Protein AF-A0A968MTJ9-F1 (afdb_monomer_lite)

Radius of gyration: 24.0 Å; chains: 1; bounding box: 32×51×86 Å

pLDDT: mean 79.84, std 20.2, range [39.25, 97.75]

Sequence (1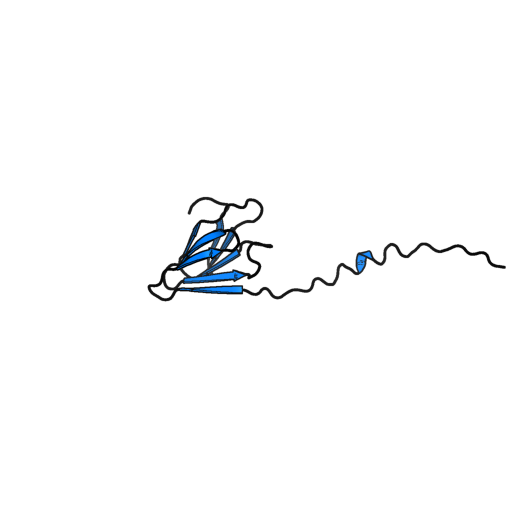05 aa):
MQPQQYSFWTWFAGYKYIDIYQKEVPVTYTELKTLDGQKKEITLPDGTNIWLNSGTTLKYANTFGQQNREVFLIGEAYFNVTRDTTKTFIVRTDNITIKSFGYKL

Foldseek 3Di:
DDDDDDDPDPDPPVVVVVPPDPDPDDFDKDKDFAAAVDWDWDADPLRKIKIAGHGKMKMDTPCAPVQAQEIEIDHDMAIQDDADQVHWHWYDYPVDIDTDNHDHD

Secondary structure (DSSP, 8-state):
----------SSSGGGSSTT----PPPPEEEEEPPTT--EEEE-TTS-EEEE-TT-EEEEETTTTTS-EEEEEES-EEEEPPP-SSS-EEEE-SS-EEEESS---

Structure (mmCIF, N/CA/C/O backbone):
data_AF-A0A968MTJ9-F1
#
_entry.id   AF-A0A968MTJ9-F1
#
loop_
_atom_site.group_PDB
_atom_site.id
_atom_site.type_symbol
_atom_site.label_atom_id
_atom_site.label_alt_id
_atom_site.label_comp_id
_atom_site.label_asym_id
_atom_site.label_entity_id
_atom_site.label_seq_id
_atom_site.pdbx_PDB_ins_code
_atom_site.Cartn_x
_atom_site.Cartn_y
_atom_site.Cartn_z
_atom_site.occupancy
_atom_site.B_iso_or_equiv
_atom_site.auth_seq_id
_atom_site.auth_comp_id
_atom_site.auth_asym_id
_atom_site.auth_atom_id
_atom_site.pdbx_PDB_model_num
ATOM 1 N N . MET A 1 1 ? 13.068 -37.332 -67.797 1.00 39.47 1 MET A N 1
ATOM 2 C CA . MET A 1 1 ? 14.178 -36.395 -67.525 1.00 39.47 1 MET A CA 1
ATOM 3 C C . MET A 1 1 ? 13.685 -35.384 -66.503 1.00 39.47 1 MET A C 1
ATOM 5 O O . MET A 1 1 ? 12.695 -34.725 -66.783 1.00 39.47 1 MET A O 1
ATOM 9 N N . GLN A 1 2 ? 14.293 -35.318 -65.316 1.00 45.84 2 GLN A N 1
ATOM 10 C CA . GLN A 1 2 ? 14.201 -34.120 -64.467 1.00 45.84 2 GLN A CA 1
ATOM 11 C C . GLN A 1 2 ? 15.254 -33.104 -64.953 1.00 45.84 2 GLN A C 1
ATOM 13 O O . GLN A 1 2 ? 16.241 -33.519 -65.566 1.00 45.84 2 GLN A O 1
ATOM 18 N N . PRO A 1 3 ? 15.069 -31.805 -64.670 1.00 46.94 3 PRO A N 1
ATOM 19 C CA . PRO A 1 3 ? 15.765 -31.290 -63.496 1.00 46.94 3 PRO A CA 1
ATOM 20 C C . PRO A 1 3 ? 14.882 -30.465 -62.550 1.00 46.94 3 PRO A C 1
ATOM 22 O O . PRO A 1 3 ? 13.822 -29.952 -62.894 1.00 46.94 3 PRO A O 1
ATOM 25 N N . GLN A 1 4 ? 15.378 -30.406 -61.319 1.00 54.34 4 GLN A N 1
ATOM 26 C CA . GLN A 1 4 ? 14.837 -29.789 -60.115 1.00 54.34 4 GLN A CA 1
ATOM 27 C C . GLN A 1 4 ? 14.663 -28.268 -60.243 1.00 54.34 4 GLN A C 1
ATOM 29 O O . GLN A 1 4 ? 15.547 -27.598 -60.774 1.00 54.34 4 GLN A O 1
ATOM 34 N N . GLN A 1 5 ? 13.605 -27.721 -59.635 1.00 43.72 5 GLN A N 1
ATOM 35 C CA . GLN A 1 5 ? 13.573 -26.349 -59.113 1.00 43.72 5 GLN A CA 1
ATOM 36 C C . GLN A 1 5 ? 12.755 -26.346 -57.806 1.00 43.72 5 GLN A C 1
ATOM 38 O O . GLN A 1 5 ? 11.608 -26.787 -57.774 1.00 43.72 5 GLN A O 1
ATOM 43 N N . TYR A 1 6 ? 13.382 -25.904 -56.717 1.00 55.88 6 TYR A N 1
ATOM 44 C CA . TYR A 1 6 ? 12.805 -25.788 -55.377 1.00 55.88 6 TYR A CA 1
ATOM 45 C C . TYR A 1 6 ? 11.640 -24.778 -55.350 1.00 55.88 6 TYR A C 1
ATOM 47 O O . TYR A 1 6 ? 11.750 -23.695 -55.919 1.00 55.88 6 TYR A O 1
ATOM 55 N N . SER A 1 7 ? 10.540 -25.102 -54.655 1.00 47.34 7 SER A N 1
ATOM 56 C CA . SER A 1 7 ? 9.395 -24.194 -54.467 1.00 47.34 7 SER A CA 1
ATOM 57 C C . SER A 1 7 ? 9.473 -23.463 -53.123 1.00 47.34 7 SER A C 1
ATOM 59 O O . SER A 1 7 ? 9.345 -24.065 -52.058 1.00 47.34 7 SER A O 1
ATOM 61 N N . PHE A 1 8 ? 9.633 -22.144 -53.194 1.00 45.09 8 PHE A N 1
ATOM 62 C CA . PHE A 1 8 ? 9.636 -21.185 -52.091 1.00 45.09 8 PHE A CA 1
ATOM 63 C C . PHE A 1 8 ? 8.203 -20.817 -51.646 1.00 45.09 8 PHE A C 1
ATOM 65 O O . PHE A 1 8 ? 7.689 -19.815 -52.120 1.00 45.09 8 PHE A O 1
ATOM 72 N N . TRP A 1 9 ? 7.555 -21.558 -50.729 1.00 45.00 9 TRP A N 1
ATOM 73 C CA . TRP A 1 9 ? 6.330 -21.084 -50.030 1.00 45.00 9 TRP A CA 1
ATOM 74 C C . TRP A 1 9 ? 6.165 -21.633 -48.594 1.00 45.00 9 TRP A C 1
ATOM 76 O O . TRP A 1 9 ? 5.091 -22.068 -48.192 1.00 45.00 9 TRP A O 1
ATOM 86 N N . THR A 1 10 ? 7.209 -21.554 -47.767 1.00 50.44 10 THR A N 1
ATOM 87 C CA . THR A 1 10 ? 7.102 -21.671 -46.296 1.00 50.44 10 THR A CA 1
ATOM 88 C C . THR A 1 10 ? 7.585 -20.383 -45.622 1.00 50.44 10 THR A C 1
ATOM 90 O O . THR A 1 10 ? 8.586 -20.396 -44.916 1.00 50.44 10 THR A O 1
ATOM 93 N N . TRP A 1 11 ? 6.918 -19.249 -45.877 1.00 48.34 11 TRP A N 1
ATOM 94 C CA . TRP A 1 11 ? 7.270 -17.946 -45.271 1.00 48.34 11 TRP A CA 1
ATOM 95 C C . TRP A 1 11 ? 6.112 -17.179 -44.607 1.00 48.34 11 TRP A C 1
ATOM 97 O O . TRP A 1 11 ? 6.368 -16.190 -43.932 1.00 48.34 11 TRP A O 1
ATOM 107 N N . PHE A 1 12 ? 4.854 -17.638 -44.693 1.00 48.97 12 PHE A N 1
ATOM 108 C CA . PHE A 1 12 ? 3.725 -16.910 -44.075 1.00 48.97 12 PHE A CA 1
ATOM 109 C C . PHE A 1 12 ? 2.827 -17.732 -43.144 1.00 48.97 12 PHE A C 1
ATOM 111 O O . PHE A 1 12 ? 2.019 -17.152 -42.425 1.00 48.97 12 PHE A O 1
ATOM 118 N N . ALA A 1 13 ? 2.983 -19.057 -43.074 1.00 50.44 13 ALA A N 1
ATOM 119 C CA . ALA A 1 13 ? 2.213 -19.853 -42.116 1.00 50.44 13 ALA A CA 1
ATOM 120 C C . ALA A 1 13 ? 2.744 -19.718 -40.676 1.00 50.44 13 ALA A C 1
ATOM 122 O O . ALA A 1 13 ? 1.979 -19.904 -39.744 1.00 50.44 13 ALA A O 1
ATOM 123 N N . GLY A 1 14 ? 4.016 -19.352 -40.468 1.00 47.50 14 GLY A N 1
ATOM 124 C CA . GLY A 1 14 ? 4.634 -19.318 -39.133 1.00 47.50 14 GLY A CA 1
ATOM 125 C C . GLY A 1 14 ? 4.198 -18.154 -38.235 1.00 47.50 14 GLY A C 1
ATOM 126 O O . GLY A 1 14 ? 4.156 -18.311 -37.019 1.00 47.50 14 GLY A O 1
ATOM 127 N N . TYR A 1 15 ? 3.817 -17.009 -38.808 1.00 52.81 15 TYR A N 1
ATOM 128 C CA . TYR A 1 15 ? 3.460 -15.824 -38.016 1.00 52.81 15 TYR A CA 1
ATOM 129 C C . TYR A 1 15 ? 2.072 -15.911 -37.377 1.00 52.81 15 TYR A C 1
ATOM 131 O O . TYR A 1 15 ? 1.809 -15.210 -36.412 1.00 52.81 15 TYR A O 1
ATOM 139 N N . LYS A 1 16 ? 1.190 -16.791 -37.869 1.00 50.03 16 LYS A N 1
ATOM 140 C CA . LYS A 1 16 ? -0.190 -16.899 -37.369 1.00 50.03 16 LYS A CA 1
ATOM 141 C C . LYS A 1 16 ? -0.379 -17.921 -36.239 1.00 50.03 16 LYS A C 1
ATOM 143 O O . LYS A 1 16 ? -1.467 -17.993 -35.680 1.00 50.03 16 LYS A O 1
ATOM 148 N N . TYR A 1 17 ? 0.649 -18.713 -35.911 1.00 53.75 17 TYR A N 1
ATOM 149 C CA . TYR A 1 17 ? 0.573 -19.760 -34.875 1.00 53.75 17 TYR A CA 1
ATOM 150 C C . TYR A 1 17 ? 1.057 -19.309 -33.488 1.00 53.75 17 TYR A C 1
ATOM 152 O O . TYR A 1 17 ? 0.726 -19.958 -32.499 1.00 53.75 17 TYR A O 1
ATOM 160 N N . ILE A 1 18 ? 1.796 -18.200 -33.388 1.00 56.25 18 ILE A N 1
ATOM 161 C CA . ILE A 1 18 ? 2.290 -17.668 -32.103 1.00 56.25 18 ILE A CA 1
ATOM 162 C C . ILE A 1 18 ? 1.287 -16.723 -31.401 1.00 56.25 18 ILE A C 1
ATOM 164 O O . ILE A 1 18 ? 1.390 -16.530 -30.195 1.00 56.25 18 ILE A O 1
ATOM 168 N N . ASP A 1 19 ? 0.265 -16.256 -32.131 1.00 56.75 19 ASP A N 1
ATOM 169 C CA . ASP A 1 19 ? -0.913 -15.472 -31.697 1.00 56.75 19 ASP A CA 1
ATOM 170 C C . ASP A 1 19 ? -1.768 -16.054 -30.549 1.00 56.75 19 ASP A C 1
ATOM 172 O O . ASP A 1 19 ? -2.448 -15.338 -29.818 1.00 56.75 19 ASP A O 1
ATOM 176 N N . ILE A 1 20 ? -1.823 -17.385 -30.437 1.00 60.38 20 ILE A N 1
ATOM 177 C CA . ILE A 1 20 ? -2.987 -18.093 -29.860 1.00 60.38 20 ILE A CA 1
ATOM 178 C C . ILE A 1 20 ? -2.736 -18.801 -28.521 1.00 60.38 20 ILE A C 1
ATOM 180 O O . ILE A 1 20 ? -3.634 -19.462 -28.004 1.00 60.38 20 ILE A O 1
ATOM 184 N N . TYR A 1 21 ? -1.562 -18.635 -27.908 1.00 58.06 21 TYR A N 1
ATOM 185 C CA . TYR A 1 21 ? -1.237 -19.265 -26.618 1.00 58.06 21 TYR A CA 1
ATOM 186 C C . TYR A 1 21 ? -0.825 -18.251 -25.549 1.00 58.06 21 TYR A C 1
ATOM 188 O O . TYR A 1 21 ? 0.229 -18.366 -24.924 1.00 58.06 21 TYR A O 1
ATOM 196 N N . GLN A 1 22 ? -1.680 -17.266 -25.284 1.00 61.00 22 GLN A N 1
ATOM 197 C CA . GLN A 1 22 ? -1.531 -16.418 -24.106 1.00 61.00 22 GLN A CA 1
ATOM 198 C C . GLN A 1 22 ? -2.107 -17.162 -22.893 1.00 61.00 22 GLN A C 1
ATOM 200 O O . GLN A 1 22 ? -3.290 -17.084 -22.582 1.00 61.00 22 GLN A O 1
ATOM 205 N N . LYS A 1 23 ? -1.270 -17.979 -22.245 1.00 64.75 23 LYS A N 1
ATOM 206 C CA . LYS A 1 23 ? -1.630 -18.713 -21.025 1.00 64.75 23 LYS A CA 1
ATOM 207 C C . LYS A 1 23 ? -1.934 -17.706 -19.913 1.00 64.75 23 LYS A C 1
ATOM 209 O O . LYS A 1 23 ? -1.015 -17.056 -19.418 1.00 64.75 23 LYS A O 1
ATOM 214 N N . GLU A 1 24 ? -3.195 -17.585 -19.510 1.00 68.75 24 GLU A N 1
ATOM 215 C CA . GLU A 1 24 ? -3.568 -16.763 -18.357 1.00 68.75 24 GLU A CA 1
ATOM 216 C C . GLU A 1 24 ? -2.987 -17.383 -17.082 1.00 68.75 24 GLU A C 1
ATOM 218 O O . GLU A 1 24 ? -3.447 -18.414 -16.588 1.00 68.75 24 GLU A O 1
ATOM 223 N N . VAL A 1 25 ? -1.903 -16.794 -16.578 1.00 72.69 25 VAL A N 1
ATOM 224 C CA . VAL A 1 25 ? -1.314 -17.199 -15.302 1.00 72.69 25 VAL A CA 1
ATOM 225 C C . VAL A 1 25 ? -2.179 -16.596 -14.194 1.00 72.69 25 VAL A C 1
ATOM 227 O O . VAL A 1 25 ? -2.354 -15.376 -14.178 1.00 72.69 25 VAL A O 1
ATOM 230 N N . PRO A 1 26 ? -2.724 -17.404 -13.267 1.00 82.25 26 PRO A N 1
ATOM 231 C CA . PRO A 1 26 ? -3.554 -16.877 -12.194 1.00 82.25 26 PRO A CA 1
ATOM 232 C C . PRO A 1 26 ? -2.748 -15.890 -11.343 1.00 82.25 26 PRO A C 1
ATOM 234 O O . PRO A 1 26 ? -1.656 -16.207 -10.865 1.00 82.25 26 PRO A O 1
ATOM 237 N N . VAL A 1 27 ? -3.290 -14.687 -11.145 1.00 85.88 27 VAL A N 1
ATOM 238 C CA . VAL A 1 27 ? -2.666 -13.674 -10.289 1.00 85.88 27 VAL A CA 1
ATOM 239 C C . VAL A 1 27 ? -2.814 -14.103 -8.834 1.00 85.88 27 VAL A C 1
ATOM 241 O O . VAL A 1 27 ? -3.916 -14.199 -8.297 1.00 85.88 27 VAL A O 1
ATOM 244 N N . THR A 1 28 ? -1.687 -14.357 -8.180 1.00 94.06 28 THR A N 1
ATOM 245 C CA . THR A 1 28 ? -1.627 -14.602 -6.735 1.00 94.06 28 THR A CA 1
ATOM 246 C C . THR A 1 28 ? -1.441 -13.292 -5.975 1.00 94.06 28 THR A C 1
ATOM 248 O O . THR A 1 28 ? -0.794 -12.374 -6.485 1.00 94.06 28 THR A O 1
ATOM 251 N N . TYR A 1 29 ? -1.951 -13.216 -4.746 1.00 95.31 29 TYR A N 1
ATOM 252 C CA . TYR A 1 29 ? -1.944 -11.996 -3.938 1.00 95.31 29 TYR A CA 1
ATOM 253 C C . TYR A 1 29 ? -1.308 -12.220 -2.568 1.00 95.31 29 TYR A C 1
ATOM 255 O O . TYR A 1 29 ? -1.462 -13.287 -1.977 1.00 95.31 29 TYR A O 1
ATOM 263 N N . THR A 1 30 ? -0.676 -11.170 -2.051 1.00 96.75 30 THR A N 1
ATOM 264 C CA . THR A 1 30 ? -0.302 -11.039 -0.644 1.00 96.75 30 THR A CA 1
ATOM 265 C C . THR A 1 30 ? -1.350 -10.181 0.057 1.00 96.75 30 THR A C 1
ATOM 267 O O . THR A 1 30 ? -1.753 -9.139 -0.464 1.00 96.75 30 THR A O 1
ATOM 270 N N . GLU A 1 31 ? -1.793 -10.616 1.237 1.00 97.38 31 GLU A N 1
ATOM 271 C CA . GLU A 1 31 ? -2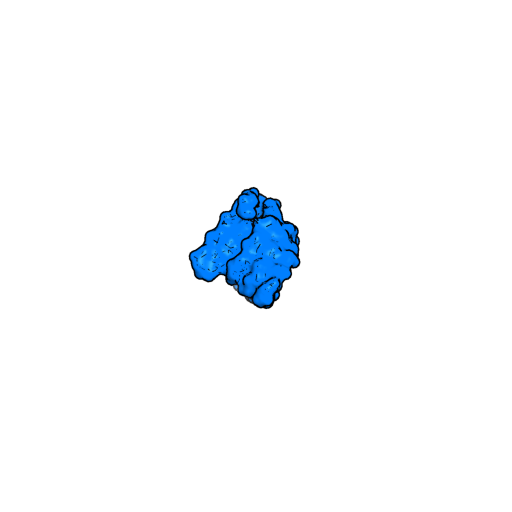.749 -9.901 2.083 1.00 97.38 31 GLU A CA 1
ATOM 272 C C . GLU A 1 31 ? -2.126 -9.636 3.457 1.00 97.38 31 GLU A C 1
ATOM 274 O O . GLU A 1 31 ? -1.525 -10.517 4.071 1.00 97.38 31 GLU A O 1
ATOM 279 N N . LEU A 1 32 ? -2.263 -8.404 3.933 1.00 97.25 32 LEU A N 1
ATOM 280 C CA . LEU A 1 32 ? -1.755 -7.937 5.212 1.00 97.25 32 LEU A CA 1
ATOM 281 C C . LEU A 1 32 ? -2.916 -7.369 6.016 1.00 97.25 32 LEU A C 1
ATOM 283 O O . LEU A 1 32 ? -3.663 -6.535 5.510 1.00 97.25 32 LEU A O 1
ATOM 287 N N . LYS A 1 33 ? -3.040 -7.807 7.269 1.00 96.75 33 LYS A N 1
ATOM 288 C CA . LYS A 1 33 ? -4.090 -7.361 8.188 1.00 96.75 33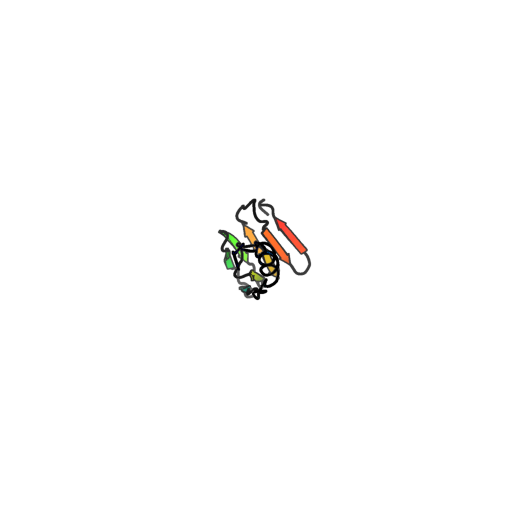 LYS A CA 1
ATOM 289 C C . LYS A 1 33 ? -3.471 -6.832 9.468 1.00 96.75 33 LYS A C 1
ATOM 291 O O . LYS A 1 33 ? -2.537 -7.441 9.994 1.00 96.75 33 LYS A O 1
ATOM 296 N N . THR A 1 34 ? -3.990 -5.715 9.951 1.00 97.19 34 THR A N 1
ATOM 297 C CA . THR A 1 34 ? -3.757 -5.237 11.312 1.00 97.19 34 THR A CA 1
ATOM 298 C C . THR A 1 34 ? -4.948 -5.606 12.185 1.00 97.19 34 THR A C 1
ATOM 300 O O . THR A 1 34 ? -6.098 -5.553 11.750 1.00 97.19 34 THR A O 1
ATOM 303 N N . LEU A 1 35 ? -4.664 -6.013 13.420 1.00 97.31 35 LEU A N 1
ATOM 304 C CA . LEU A 1 35 ? -5.687 -6.213 14.444 1.00 97.31 35 LEU A CA 1
ATOM 305 C C . LEU A 1 35 ? -6.202 -4.866 14.968 1.00 97.31 35 LEU A C 1
ATOM 307 O O . LEU A 1 35 ? -5.611 -3.808 14.723 1.00 97.31 35 LEU A O 1
ATOM 311 N N . ASP A 1 36 ? -7.281 -4.912 15.739 1.00 95.00 36 ASP A N 1
ATOM 312 C CA . ASP A 1 36 ? -7.777 -3.734 16.441 1.00 95.00 36 ASP A CA 1
ATOM 313 C C . ASP A 1 36 ? -6.728 -3.212 17.437 1.00 95.00 36 ASP A C 1
ATOM 315 O O . ASP A 1 36 ? -6.089 -3.971 18.166 1.00 95.00 36 ASP A O 1
ATOM 319 N N . GLY A 1 37 ? -6.500 -1.899 17.422 1.00 94.12 37 GLY A N 1
ATOM 320 C CA . GLY 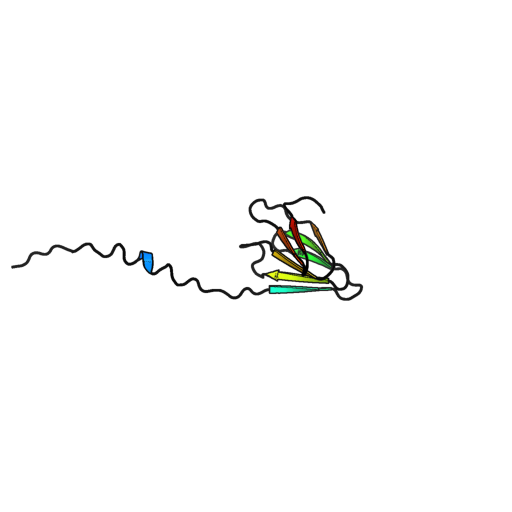A 1 37 ? -5.441 -1.220 18.168 1.00 94.12 37 GLY A CA 1
ATOM 321 C C . GLY A 1 37 ? -4.034 -1.354 17.569 1.00 94.12 37 GLY A C 1
ATOM 322 O O . GLY A 1 37 ? -3.113 -0.695 18.052 1.00 94.12 37 GLY A O 1
ATOM 323 N N . GLN A 1 38 ? -3.837 -2.156 16.516 1.00 96.50 38 GLN A N 1
ATOM 324 C CA . GLN A 1 38 ? -2.523 -2.367 15.908 1.00 96.50 38 GLN A CA 1
ATOM 325 C C . GLN A 1 38 ? -2.263 -1.394 14.756 1.00 96.50 38 GLN A C 1
ATOM 327 O O . GLN A 1 38 ? -3.068 -1.262 13.842 1.00 96.50 38 GLN A O 1
ATOM 332 N N . LYS A 1 39 ? -1.071 -0.792 14.736 1.00 94.75 39 LYS A N 1
ATOM 333 C CA . LYS A 1 39 ? -0.535 -0.100 13.556 1.00 94.75 39 LYS A CA 1
ATOM 334 C C . LYS A 1 39 ? 0.654 -0.866 12.998 1.00 94.75 39 LYS A C 1
ATOM 336 O O . LYS A 1 39 ? 1.374 -1.522 13.754 1.00 94.75 39 LYS A O 1
ATOM 341 N N . LYS A 1 40 ? 0.869 -0.788 11.687 1.00 97.19 40 LYS A N 1
ATOM 342 C CA . LYS A 1 40 ? 1.988 -1.473 11.028 1.00 97.19 40 LYS A CA 1
ATOM 343 C C . LYS A 1 40 ? 2.575 -0.627 9.911 1.00 97.19 40 LYS A C 1
ATOM 345 O O . LYS A 1 40 ? 1.833 -0.107 9.088 1.00 97.19 40 LYS A O 1
ATOM 350 N N . GLU A 1 41 ? 3.896 -0.545 9.864 1.00 97.62 41 GLU A N 1
ATOM 351 C CA . GLU A 1 41 ? 4.635 0.019 8.735 1.00 97.62 41 GLU A CA 1
ATOM 352 C C . GLU A 1 41 ? 5.125 -1.109 7.825 1.00 97.62 41 GLU A C 1
ATOM 354 O O . GLU A 1 41 ? 5.582 -2.151 8.306 1.00 97.62 41 GLU A O 1
ATOM 359 N N . ILE A 1 42 ? 4.991 -0.920 6.515 1.00 97.06 42 ILE A N 1
ATOM 360 C CA . ILE A 1 42 ? 5.473 -1.851 5.497 1.00 97.06 42 ILE A CA 1
ATOM 361 C C . ILE A 1 42 ? 6.107 -1.094 4.334 1.00 97.06 42 ILE A C 1
ATOM 363 O O . ILE A 1 42 ? 5.715 0.029 4.018 1.00 97.06 42 ILE A O 1
ATOM 367 N N . THR A 1 43 ? 7.012 -1.771 3.639 1.00 97.38 43 THR A N 1
ATOM 368 C CA . THR A 1 43 ? 7.596 -1.300 2.385 1.00 97.38 43 THR A CA 1
ATOM 369 C C . THR A 1 43 ? 7.199 -2.260 1.272 1.00 97.38 43 THR A C 1
ATOM 371 O O . THR A 1 43 ? 7.395 -3.471 1.392 1.00 97.38 43 THR A O 1
ATOM 374 N N . LEU A 1 44 ? 6.607 -1.736 0.200 1.00 96.69 44 LEU A N 1
ATOM 375 C CA . LEU A 1 44 ? 6.279 -2.514 -0.992 1.00 96.69 44 LEU A CA 1
ATOM 376 C C . LEU A 1 44 ? 7.524 -2.760 -1.862 1.00 96.69 44 LEU A C 1
ATOM 378 O O . LEU A 1 44 ? 8.518 -2.044 -1.729 1.00 96.69 44 LEU A O 1
ATOM 382 N N . PRO A 1 45 ? 7.476 -3.722 -2.805 1.00 95.56 45 PRO A N 1
ATOM 383 C CA . PRO A 1 45 ? 8.606 -4.012 -3.692 1.00 95.56 45 PRO A CA 1
ATOM 384 C C . PRO A 1 45 ? 9.114 -2.828 -4.533 1.00 95.56 45 PRO A C 1
ATOM 386 O O . PRO A 1 45 ? 10.271 -2.832 -4.938 1.00 95.56 45 PRO A O 1
ATOM 389 N N . ASP A 1 46 ? 8.281 -1.814 -4.796 1.00 94.38 46 ASP A N 1
ATOM 390 C CA . ASP A 1 46 ? 8.678 -0.587 -5.509 1.00 94.38 46 ASP A CA 1
ATOM 391 C C . ASP A 1 46 ? 9.299 0.485 -4.585 1.00 94.38 46 ASP A C 1
ATOM 393 O O . ASP A 1 46 ? 9.563 1.607 -5.016 1.00 94.38 46 ASP A O 1
ATOM 397 N N . GLY A 1 47 ? 9.499 0.169 -3.302 1.00 95.38 47 GLY A N 1
ATOM 398 C CA . GLY A 1 47 ? 10.003 1.083 -2.276 1.00 95.38 47 GLY A CA 1
ATOM 399 C C . GLY A 1 47 ? 8.937 1.970 -1.624 1.00 95.38 47 GLY A C 1
ATOM 400 O O . GLY A 1 47 ? 9.280 2.747 -0.735 1.00 95.38 47 GLY A O 1
ATOM 401 N N . THR A 1 48 ? 7.664 1.876 -2.034 1.00 96.25 48 THR A N 1
ATOM 402 C CA . THR A 1 48 ? 6.579 2.656 -1.422 1.00 96.25 48 THR A CA 1
ATOM 403 C C . THR A 1 48 ? 6.418 2.258 0.043 1.00 96.25 48 THR A C 1
ATOM 405 O O . THR A 1 48 ? 6.207 1.082 0.344 1.00 96.25 48 THR A O 1
ATOM 408 N N . ASN A 1 49 ? 6.470 3.237 0.948 1.00 97.75 49 ASN A N 1
ATOM 409 C CA . ASN A 1 49 ? 6.248 3.020 2.379 1.00 97.75 49 ASN A CA 1
ATOM 410 C C . ASN A 1 49 ? 4.788 3.279 2.744 1.00 97.75 49 ASN A C 1
ATOM 412 O O . ASN A 1 49 ? 4.191 4.265 2.303 1.00 97.75 49 ASN A O 1
ATOM 416 N N . ILE A 1 50 ? 4.213 2.389 3.549 1.00 96.94 50 ILE A N 1
ATOM 417 C CA . ILE A 1 50 ? 2.801 2.419 3.927 1.00 96.94 50 ILE A CA 1
ATOM 418 C C . ILE A 1 50 ? 2.672 2.217 5.430 1.00 96.94 50 ILE A C 1
ATOM 420 O O . ILE A 1 50 ? 3.211 1.257 5.979 1.00 96.94 50 ILE A O 1
ATOM 424 N N . TRP A 1 51 ? 1.884 3.073 6.074 1.00 97.62 51 TRP A N 1
ATOM 425 C CA . TRP A 1 51 ? 1.473 2.911 7.464 1.00 97.62 51 TRP A CA 1
ATOM 426 C C . TRP A 1 51 ? 0.001 2.523 7.497 1.00 97.62 51 TRP A C 1
ATOM 428 O O . TRP A 1 51 ? -0.858 3.307 7.104 1.00 97.62 51 TRP A O 1
ATOM 438 N N . LEU A 1 52 ? -0.279 1.311 7.961 1.00 96.50 52 LEU A N 1
ATOM 439 C CA . LEU A 1 52 ? -1.620 0.771 8.157 1.00 96.50 52 LEU A CA 1
ATOM 440 C C . LEU A 1 52 ? -2.110 1.128 9.563 1.00 96.50 52 LEU A C 1
ATOM 442 O O . LEU A 1 52 ? -1.380 0.916 10.541 1.00 96.50 52 LEU A O 1
ATOM 446 N N . ASN A 1 53 ? -3.332 1.652 9.670 1.00 96.56 53 ASN A N 1
ATOM 447 C CA . ASN A 1 53 ? -3.976 1.912 10.955 1.00 96.56 53 ASN A CA 1
ATOM 448 C C . ASN A 1 53 ? -4.607 0.628 11.536 1.00 96.56 53 ASN A C 1
ATOM 450 O O . ASN A 1 53 ? -4.486 -0.452 10.959 1.00 96.56 53 ASN A O 1
ATOM 454 N N . SER A 1 54 ? -5.276 0.745 12.683 1.00 96.25 54 SER A N 1
ATOM 455 C CA . SER A 1 54 ? -6.074 -0.316 13.318 1.00 96.25 54 SER A CA 1
ATOM 456 C C . SER A 1 54 ? -7.095 -0.940 12.362 1.00 96.25 54 SER A C 1
ATOM 458 O O . SER A 1 54 ? -7.712 -0.221 11.578 1.00 96.25 54 SER A O 1
ATOM 460 N N . GLY A 1 55 ? -7.299 -2.260 12.446 1.00 94.19 55 GLY A N 1
ATOM 461 C CA . GLY A 1 55 ? -8.375 -2.965 11.728 1.00 94.19 55 GLY A CA 1
ATOM 462 C C . GLY A 1 55 ? -8.322 -2.836 10.198 1.00 94.19 55 GLY A C 1
ATOM 463 O O . GLY A 1 55 ? -9.350 -2.865 9.527 1.00 94.19 55 GLY A O 1
ATOM 464 N N . THR A 1 56 ? -7.131 -2.638 9.635 1.00 95.88 56 THR A N 1
ATOM 465 C CA . THR A 1 56 ? -6.919 -2.340 8.216 1.00 95.88 56 THR A CA 1
ATOM 466 C C . THR A 1 56 ? -6.449 -3.583 7.470 1.00 95.88 56 THR A C 1
ATOM 468 O O . THR A 1 56 ? -5.609 -4.345 7.950 1.00 95.88 56 THR A O 1
ATOM 471 N N . THR A 1 57 ? -6.968 -3.776 6.259 1.00 96.81 57 THR A N 1
ATOM 472 C CA . THR A 1 57 ? -6.528 -4.818 5.329 1.00 96.81 57 THR A CA 1
ATOM 473 C C . THR A 1 57 ? -5.941 -4.182 4.077 1.00 96.81 57 THR A C 1
ATOM 475 O O . THR A 1 57 ? -6.595 -3.377 3.417 1.00 96.81 57 THR A O 1
ATOM 478 N N . LEU A 1 58 ? -4.719 -4.581 3.725 1.00 97.19 58 LEU A N 1
ATOM 479 C CA . LEU A 1 58 ? -4.064 -4.228 2.470 1.00 97.19 58 LEU A CA 1
ATOM 480 C C . LEU A 1 58 ? -3.783 -5.498 1.664 1.00 97.19 58 LEU A C 1
ATOM 482 O O . LEU A 1 58 ? -3.203 -6.451 2.181 1.00 97.19 58 LEU A O 1
ATOM 486 N N . LYS A 1 59 ? -4.128 -5.494 0.379 1.00 97.25 59 LYS A N 1
ATOM 487 C CA . LYS A 1 59 ? -3.870 -6.600 -0.545 1.00 97.25 59 LYS A CA 1
ATOM 488 C C . LYS A 1 59 ? -3.193 -6.096 -1.816 1.00 97.25 59 LYS A C 1
ATOM 490 O O . LYS A 1 59 ? -3.580 -5.067 -2.358 1.00 97.25 59 LYS A O 1
ATOM 495 N N . TYR A 1 60 ? -2.205 -6.828 -2.318 1.00 96.69 60 TYR A N 1
ATOM 496 C CA . TYR A 1 60 ? -1.508 -6.501 -3.567 1.00 96.69 60 TYR A CA 1
ATOM 497 C C . TYR A 1 60 ? -1.059 -7.770 -4.296 1.00 96.69 60 TYR A C 1
ATOM 499 O O . TYR A 1 60 ? -0.915 -8.831 -3.688 1.00 96.69 60 TYR A O 1
ATOM 507 N N . ALA A 1 61 ? -0.900 -7.691 -5.619 1.00 95.50 61 ALA A N 1
ATOM 508 C CA . ALA A 1 61 ? -0.468 -8.836 -6.419 1.00 95.50 61 ALA A CA 1
ATOM 509 C C . ALA A 1 61 ? 0.981 -9.220 -6.083 1.00 95.50 61 ALA A C 1
ATOM 511 O O . ALA A 1 61 ? 1.823 -8.354 -5.882 1.00 95.50 61 ALA A O 1
ATOM 512 N N . ASN A 1 62 ? 1.326 -10.506 -6.106 1.00 93.81 62 ASN A N 1
ATOM 513 C CA . ASN A 1 62 ? 2.718 -10.938 -5.897 1.00 93.81 62 ASN A CA 1
ATOM 514 C C . ASN A 1 62 ? 3.663 -10.451 -7.014 1.00 93.81 62 ASN A C 1
ATOM 516 O O . ASN A 1 62 ? 4.877 -10.423 -6.840 1.00 93.81 62 ASN A O 1
ATOM 520 N N . THR A 1 63 ? 3.103 -10.031 -8.149 1.00 92.88 63 THR A N 1
ATOM 521 C CA . THR A 1 63 ? 3.793 -9.380 -9.273 1.00 92.88 63 THR A CA 1
ATOM 522 C C . THR A 1 63 ? 3.768 -7.847 -9.190 1.00 92.88 63 THR A C 1
ATOM 524 O O . THR A 1 63 ? 4.049 -7.174 -10.186 1.00 92.88 63 THR A O 1
ATOM 527 N N . PHE A 1 64 ? 3.416 -7.276 -8.033 1.00 94.19 64 PHE A N 1
ATOM 528 C CA . PHE A 1 64 ? 3.332 -5.831 -7.824 1.00 94.19 64 PHE A CA 1
ATOM 529 C C . PHE A 1 64 ? 4.599 -5.114 -8.312 1.00 94.19 64 PHE A C 1
ATOM 531 O O . PHE A 1 64 ? 5.720 -5.531 -8.030 1.00 94.19 64 PHE A O 1
ATOM 538 N N . GLY A 1 65 ? 4.416 -4.034 -9.074 1.00 88.62 65 GLY A N 1
ATOM 539 C CA . GLY A 1 65 ? 5.506 -3.258 -9.665 1.00 88.62 65 GLY A CA 1
ATOM 540 C C . GLY A 1 65 ? 5.995 -3.767 -11.023 1.00 88.62 65 GLY A C 1
ATOM 541 O O . GLY A 1 65 ? 6.583 -2.986 -11.772 1.00 88.62 65 GLY A O 1
ATOM 542 N N . GLN A 1 66 ? 5.713 -5.017 -11.413 1.00 87.94 66 GLN A N 1
ATOM 543 C CA . GLN A 1 66 ? 6.140 -5.545 -12.717 1.00 87.94 66 GLN A CA 1
ATOM 544 C C . GLN A 1 66 ? 5.308 -4.963 -13.863 1.00 87.94 66 GLN A C 1
ATOM 546 O O . GLN A 1 66 ? 5.863 -4.341 -14.769 1.00 87.94 66 GLN A O 1
ATOM 551 N N . GLN A 1 67 ? 3.983 -5.111 -13.792 1.00 82.81 67 GLN A N 1
ATOM 552 C CA . GLN A 1 67 ? 3.048 -4.601 -14.803 1.00 82.81 67 GLN A CA 1
ATOM 553 C C . GLN A 1 67 ? 2.270 -3.382 -14.299 1.00 82.81 67 GLN A C 1
ATOM 555 O O . GLN A 1 67 ? 2.179 -2.376 -14.996 1.00 82.81 67 GLN A O 1
ATOM 560 N N . ASN A 1 68 ? 1.758 -3.441 -13.070 1.00 85.75 68 ASN A N 1
ATOM 561 C CA . ASN A 1 68 ? 1.001 -2.370 -12.432 1.00 85.75 68 ASN A CA 1
ATOM 562 C C . ASN A 1 68 ? 1.437 -2.175 -10.970 1.00 85.75 68 ASN A C 1
ATOM 564 O O . ASN A 1 68 ? 2.038 -3.056 -10.351 1.00 85.75 68 ASN A O 1
ATOM 568 N N . ARG A 1 69 ? 1.145 -0.993 -10.421 1.00 95.06 69 ARG A N 1
ATOM 569 C CA . ARG A 1 69 ? 1.336 -0.667 -9.003 1.00 95.06 69 ARG A CA 1
ATOM 570 C C . ARG A 1 69 ? -0.038 -0.468 -8.382 1.00 95.06 69 ARG A C 1
ATOM 572 O O . ARG A 1 69 ? -0.497 0.656 -8.225 1.00 95.06 69 ARG A O 1
ATOM 579 N N . GLU A 1 70 ? -0.739 -1.571 -8.144 1.00 95.25 70 GLU A N 1
ATOM 580 C CA . GLU A 1 70 ? -2.113 -1.567 -7.642 1.00 95.25 70 GLU A CA 1
ATOM 581 C C . GLU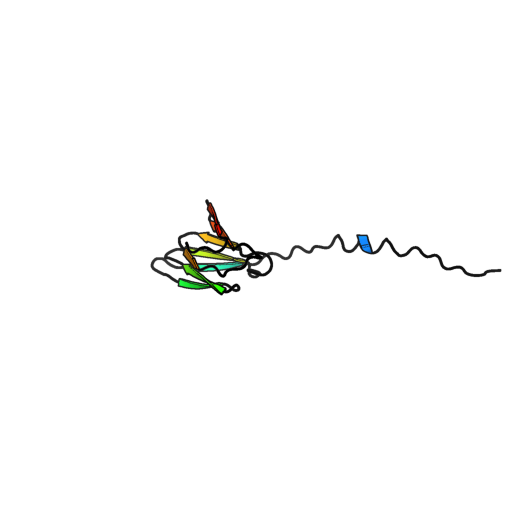 A 1 70 ? -2.204 -2.249 -6.278 1.00 95.25 70 GLU A C 1
ATOM 583 O O . GLU A 1 70 ? -1.697 -3.358 -6.087 1.00 95.25 70 GLU A O 1
ATOM 588 N N . VAL A 1 71 ? -2.873 -1.581 -5.343 1.00 96.25 71 VAL A N 1
ATOM 589 C CA . VAL A 1 71 ? -3.208 -2.121 -4.026 1.00 96.25 71 VAL A CA 1
ATOM 590 C C . VAL A 1 71 ? -4.706 -1.998 -3.772 1.00 96.25 71 VAL A C 1
ATOM 592 O O . VAL A 1 71 ? -5.353 -1.053 -4.224 1.00 96.25 71 VAL A O 1
ATOM 595 N N . PHE A 1 72 ? -5.245 -2.943 -3.014 1.00 95.88 72 PHE A N 1
ATOM 596 C CA . PHE A 1 72 ? -6.610 -2.943 -2.509 1.00 95.88 72 PHE A CA 1
ATOM 597 C C . PHE A 1 72 ? -6.562 -2.658 -1.011 1.00 95.88 72 PHE A C 1
ATOM 599 O O . PHE A 1 72 ? -5.795 -3.301 -0.292 1.00 95.88 72 PHE A O 1
ATOM 606 N N . LEU A 1 73 ? -7.351 -1.694 -0.550 1.00 95.75 73 LEU A N 1
ATOM 607 C CA . LEU A 1 73 ? -7.354 -1.225 0.831 1.00 95.75 73 LEU A CA 1
ATOM 608 C C . LEU A 1 73 ? -8.777 -1.226 1.397 1.00 95.75 73 LEU A C 1
ATOM 610 O O . LEU A 1 73 ? -9.684 -0.637 0.809 1.00 95.75 73 LEU A O 1
ATOM 614 N N . ILE A 1 74 ? -8.925 -1.817 2.581 1.00 94.75 74 ILE A N 1
ATOM 615 C CA . ILE A 1 74 ? -10.092 -1.684 3.459 1.00 94.75 74 ILE A CA 1
ATOM 616 C C . ILE A 1 74 ? -9.591 -1.126 4.792 1.00 94.75 74 ILE A C 1
ATOM 618 O O . ILE A 1 74 ? -8.685 -1.705 5.390 1.00 94.75 74 ILE A O 1
ATOM 622 N N . GLY A 1 75 ? -10.170 -0.021 5.259 1.00 92.44 75 GLY A N 1
ATOM 623 C CA . GLY A 1 75 ? -9.708 0.701 6.448 1.00 92.44 75 GLY A CA 1
ATOM 624 C C . GLY A 1 75 ? -8.887 1.936 6.085 1.00 92.44 75 GLY A C 1
ATOM 625 O O . GLY A 1 75 ? -9.170 2.603 5.088 1.00 92.44 75 GLY A O 1
ATOM 626 N N . GLU A 1 76 ? -7.877 2.249 6.893 1.00 93.06 76 GLU A N 1
ATOM 627 C CA . GLU A 1 76 ? -7.134 3.506 6.795 1.00 93.06 76 GLU A CA 1
ATOM 628 C C . GLU A 1 76 ? -5.633 3.256 6.678 1.00 93.06 76 GLU A C 1
ATOM 630 O O . GLU A 1 76 ? -5.032 2.515 7.460 1.00 93.06 76 GLU A O 1
ATOM 635 N N . ALA A 1 77 ? -5.005 3.921 5.713 1.00 95.25 77 ALA A N 1
ATOM 636 C CA . ALA A 1 77 ? -3.569 3.842 5.523 1.00 95.25 77 ALA A CA 1
ATOM 637 C C . ALA A 1 77 ? -2.993 5.154 4.993 1.00 95.25 77 ALA A C 1
ATOM 639 O O . ALA A 1 77 ? -3.625 5.854 4.201 1.00 95.25 77 ALA A O 1
ATOM 640 N N . TYR A 1 78 ? -1.765 5.450 5.409 1.00 94.88 78 TYR A N 1
ATOM 641 C CA . TYR A 1 78 ? -0.950 6.529 4.865 1.00 94.88 78 TYR A CA 1
ATOM 642 C C . TYR A 1 78 ? 0.049 5.962 3.855 1.00 94.88 78 TYR A C 1
ATOM 644 O O . TYR A 1 78 ? 0.715 4.969 4.149 1.00 94.88 78 TYR A O 1
ATOM 652 N N . PHE A 1 79 ? 0.177 6.599 2.688 1.00 95.44 79 PHE A N 1
ATOM 653 C CA . PHE A 1 79 ? 1.043 6.142 1.599 1.00 95.44 79 PHE A CA 1
ATOM 654 C C . PHE A 1 79 ? 2.109 7.188 1.271 1.00 95.44 79 PHE A C 1
ATOM 656 O O . PHE A 1 79 ? 1.804 8.252 0.734 1.00 95.44 79 PHE A O 1
ATOM 663 N N . ASN A 1 80 ? 3.375 6.844 1.494 1.00 94.12 80 ASN A N 1
ATOM 664 C CA . ASN A 1 80 ? 4.514 7.569 0.944 1.00 94.12 80 ASN A CA 1
ATOM 665 C C . ASN A 1 80 ? 5.000 6.846 -0.320 1.00 94.12 80 ASN A C 1
ATOM 667 O O . ASN A 1 80 ? 5.853 5.958 -0.268 1.00 94.12 80 ASN A O 1
ATOM 671 N N . VAL A 1 81 ? 4.370 7.187 -1.446 1.00 94.50 81 VAL A N 1
ATOM 672 C CA . VAL A 1 81 ? 4.525 6.493 -2.731 1.00 94.50 81 VAL A CA 1
ATOM 673 C C . VAL A 1 81 ? 5.859 6.827 -3.396 1.00 94.50 81 VAL A C 1
ATOM 675 O O . VAL A 1 81 ? 6.158 7.999 -3.641 1.00 94.50 81 VAL A O 1
ATOM 678 N N . THR A 1 82 ? 6.616 5.798 -3.789 1.00 94.38 82 THR A N 1
ATOM 679 C CA . THR A 1 82 ? 7.816 5.984 -4.616 1.00 94.38 82 THR A CA 1
ATOM 680 C C . THR A 1 82 ? 7.433 6.598 -5.958 1.00 94.38 82 THR A C 1
ATOM 682 O O . THR A 1 82 ? 6.542 6.115 -6.670 1.00 94.38 82 THR A O 1
ATOM 685 N N . ARG A 1 83 ? 8.131 7.671 -6.335 1.00 90.00 83 ARG A N 1
ATOM 686 C CA . ARG A 1 83 ? 7.935 8.330 -7.625 1.00 90.00 83 ARG A CA 1
ATOM 687 C C . ARG A 1 83 ? 8.380 7.409 -8.762 1.00 90.00 83 ARG A C 1
ATOM 689 O O . ARG A 1 83 ? 9.546 7.051 -8.854 1.00 90.00 83 ARG A O 1
ATOM 696 N N . ASP A 1 84 ? 7.456 7.119 -9.667 1.00 89.69 84 ASP A N 1
ATOM 697 C CA . ASP A 1 84 ? 7.712 6.431 -10.932 1.00 89.69 84 ASP A CA 1
ATOM 698 C C . ASP A 1 84 ? 6.762 7.024 -11.978 1.00 89.69 84 ASP A C 1
ATOM 700 O O . ASP A 1 84 ? 5.541 7.000 -11.812 1.00 89.69 84 ASP A O 1
ATOM 704 N N . THR A 1 85 ? 7.332 7.627 -13.023 1.00 87.94 85 THR A N 1
ATOM 705 C CA . THR A 1 85 ? 6.583 8.286 -14.102 1.00 87.94 85 THR A CA 1
ATOM 706 C C . THR A 1 85 ? 6.134 7.315 -15.190 1.00 87.94 85 THR A C 1
ATOM 708 O O . THR A 1 85 ? 5.346 7.695 -16.049 1.00 87.94 85 THR A O 1
ATOM 711 N N . THR A 1 86 ? 6.635 6.079 -15.176 1.00 89.81 86 THR A N 1
ATOM 712 C CA . THR A 1 86 ? 6.312 5.046 -16.168 1.00 89.81 86 THR A CA 1
ATOM 713 C C . THR A 1 86 ? 5.093 4.221 -15.766 1.00 89.81 86 THR A C 1
ATOM 715 O O . THR A 1 86 ? 4.390 3.703 -16.631 1.00 89.81 86 THR A O 1
ATOM 718 N N . LYS A 1 87 ? 4.811 4.118 -14.459 1.00 89.25 87 LYS A N 1
ATOM 719 C CA . LYS A 1 87 ? 3.715 3.307 -13.912 1.00 89.25 87 LYS A CA 1
ATOM 720 C C . LYS A 1 87 ? 2.962 4.070 -12.831 1.00 89.25 87 LYS A C 1
ATOM 722 O O . LYS A 1 87 ? 3.547 4.455 -11.827 1.00 89.25 87 LYS A O 1
ATOM 727 N N . THR A 1 88 ? 1.652 4.238 -12.971 1.00 90.81 88 THR A N 1
ATOM 728 C CA . THR A 1 88 ? 0.807 4.884 -11.950 1.00 90.81 88 THR A CA 1
ATOM 729 C C . THR A 1 88 ? 0.626 3.996 -10.719 1.00 90.81 88 THR A C 1
ATOM 731 O O . THR A 1 88 ? 0.441 2.788 -10.858 1.00 90.81 88 THR A O 1
ATOM 734 N N . PHE A 1 89 ? 0.625 4.606 -9.530 1.00 94.06 89 PHE A N 1
ATOM 735 C CA . PHE A 1 89 ? 0.226 3.950 -8.286 1.00 94.06 89 PHE A CA 1
ATOM 736 C C . PHE A 1 89 ? -1.284 4.114 -8.063 1.00 94.06 89 PHE A C 1
ATOM 738 O O . PHE A 1 89 ? -1.806 5.234 -8.061 1.00 94.06 89 PHE A O 1
ATOM 745 N N . ILE A 1 90 ? -1.987 2.996 -7.907 1.00 93.88 90 ILE A N 1
ATOM 746 C CA . ILE A 1 90 ? -3.446 2.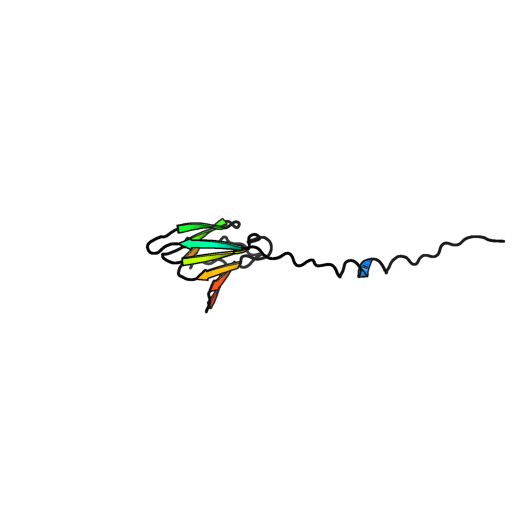916 -7.830 1.00 93.88 90 ILE A CA 1
ATOM 747 C C . ILE A 1 90 ? -3.833 2.297 -6.489 1.00 93.88 90 ILE A C 1
ATOM 749 O O . ILE A 1 90 ? -3.442 1.171 -6.185 1.00 93.88 90 ILE A O 1
ATOM 753 N N . VAL A 1 91 ? -4.651 3.015 -5.721 1.00 94.12 91 VAL A N 1
ATOM 754 C CA . VAL A 1 91 ? -5.311 2.481 -4.526 1.00 94.12 91 VAL A CA 1
ATOM 755 C C . VAL A 1 91 ? -6.776 2.251 -4.858 1.00 94.12 91 VAL A C 1
ATOM 757 O O . VAL A 1 91 ? -7.494 3.189 -5.216 1.00 94.12 91 VAL A O 1
ATOM 760 N N . ARG A 1 92 ? -7.225 1.003 -4.741 1.00 93.12 92 ARG A N 1
ATOM 761 C CA . ARG A 1 92 ? -8.637 0.637 -4.826 1.00 93.12 92 ARG A CA 1
ATOM 762 C C . ARG A 1 92 ? -9.198 0.434 -3.432 1.00 93.12 92 ARG A C 1
ATOM 764 O O . ARG A 1 92 ? -8.694 -0.398 -2.685 1.00 93.12 92 ARG A O 1
ATOM 771 N N . THR A 1 93 ? -10.253 1.160 -3.109 1.00 88.19 93 THR A N 1
ATOM 772 C CA . THR A 1 93 ? -11.125 0.856 -1.975 1.00 88.19 93 THR A CA 1
ATOM 773 C C . THR A 1 93 ? -12.497 0.468 -2.511 1.00 88.19 93 THR A C 1
ATOM 775 O O . THR A 1 93 ? -12.798 0.728 -3.680 1.00 88.19 93 THR A O 1
ATOM 778 N N . ASP A 1 94 ? -13.332 -0.146 -1.675 1.00 77.19 94 ASP A N 1
ATOM 779 C CA . ASP A 1 94 ? -14.648 -0.652 -2.092 1.00 77.19 94 ASP A CA 1
ATOM 780 C C . ASP A 1 94 ? -15.536 0.423 -2.746 1.00 77.19 94 ASP A C 1
ATOM 782 O O . ASP A 1 94 ? -16.334 0.106 -3.622 1.00 77.19 94 ASP A O 1
ATOM 786 N N . ASN A 1 95 ? -15.349 1.700 -2.386 1.00 64.19 95 ASN A N 1
ATOM 787 C CA . ASN A 1 95 ? -16.178 2.804 -2.879 1.00 64.19 95 ASN A CA 1
ATOM 788 C C . ASN A 1 95 ? -15.401 3.914 -3.610 1.00 64.19 95 ASN A C 1
ATOM 790 O O . ASN A 1 95 ? -16.027 4.781 -4.218 1.00 64.19 95 ASN A O 1
ATOM 794 N N . ILE A 1 96 ? -14.061 3.945 -3.553 1.00 59.31 96 ILE A N 1
ATOM 795 C CA . ILE A 1 96 ? -13.253 5.042 -4.115 1.00 59.31 96 ILE A CA 1
ATOM 796 C C . ILE A 1 96 ? -11.954 4.493 -4.721 1.00 59.31 96 ILE A C 1
ATOM 798 O O . ILE A 1 96 ? -11.189 3.773 -4.089 1.00 59.31 96 ILE A O 1
ATOM 802 N N . THR A 1 97 ? -11.656 4.873 -5.965 1.00 56.62 97 THR A N 1
ATOM 803 C CA . THR A 1 97 ? -10.320 4.662 -6.542 1.00 56.62 97 THR A CA 1
ATOM 804 C C . THR A 1 97 ? -9.525 5.958 -6.445 1.00 56.62 97 THR A C 1
ATOM 806 O O . THR A 1 97 ? -9.875 6.942 -7.096 1.00 56.62 97 THR A O 1
ATOM 809 N N . ILE A 1 98 ? -8.441 5.959 -5.668 1.00 65.00 98 ILE A N 1
ATOM 810 C CA . ILE A 1 98 ? -7.514 7.093 -5.570 1.00 65.00 98 ILE A CA 1
ATOM 811 C C . ILE A 1 98 ? -6.317 6.798 -6.480 1.00 65.00 98 ILE A C 1
ATOM 813 O O . ILE A 1 98 ? -5.634 5.784 -6.328 1.00 65.00 98 ILE A O 1
ATOM 817 N N . LYS A 1 99 ? -6.065 7.681 -7.453 1.00 58.66 99 LYS A N 1
ATOM 818 C CA . LYS A 1 99 ? -4.890 7.621 -8.337 1.00 58.66 99 LYS A CA 1
ATOM 819 C C . LYS A 1 99 ? -3.918 8.720 -7.927 1.00 58.66 99 LYS A C 1
ATOM 821 O O . LYS A 1 99 ? -4.297 9.887 -7.945 1.00 58.66 99 LYS A O 1
ATOM 826 N N . SER A 1 100 ? -2.682 8.361 -7.581 1.00 50.78 100 SER A N 1
ATOM 827 C CA . SER A 1 100 ? -1.637 9.343 -7.270 1.00 50.78 100 SER A CA 1
ATOM 828 C C . SER A 1 100 ? -0.565 9.357 -8.355 1.00 50.78 100 SER A C 1
ATOM 830 O O . SER A 1 100 ? -0.047 8.313 -8.754 1.00 50.78 100 SER A O 1
ATOM 832 N N . PHE A 1 101 ? -0.216 10.563 -8.810 1.00 53.69 101 PHE A N 1
ATOM 833 C CA . PHE A 1 101 ? 0.911 10.822 -9.713 1.00 53.69 101 PHE A CA 1
ATOM 834 C C . PHE A 1 101 ? 2.156 11.345 -8.970 1.00 53.69 101 PHE A C 1
ATOM 836 O O . PHE A 1 101 ? 3.066 11.903 -9.581 1.00 53.69 101 PHE A O 1
ATOM 843 N N . GLY A 1 102 ? 2.238 11.122 -7.653 1.00 48.44 102 GLY A N 1
ATOM 844 C CA . GLY A 1 102 ? 3.427 11.446 -6.865 1.00 48.44 102 GLY A CA 1
ATOM 845 C C . GLY A 1 102 ? 3.432 12.864 -6.302 1.00 48.44 102 GLY A C 1
ATOM 846 O O . GLY A 1 102 ? 4.411 13.590 -6.471 1.00 48.44 102 GLY A O 1
ATOM 847 N N . TYR A 1 103 ? 2.370 13.242 -5.595 1.00 46.81 103 TYR A N 1
ATOM 848 C CA . TYR A 1 103 ? 2.420 14.341 -4.634 1.00 46.81 103 TYR A CA 1
ATOM 849 C C . TYR A 1 103 ? 1.930 13.857 -3.270 1.00 46.81 103 TYR A C 1
ATOM 851 O O . TYR A 1 103 ? 1.030 13.022 -3.183 1.00 46.81 103 TYR A O 1
ATOM 859 N N . LYS A 1 104 ? 2.608 14.358 -2.232 1.00 41.69 104 LYS A N 1
ATOM 860 C CA . LYS A 1 104 ? 2.354 14.100 -0.812 1.00 41.69 104 LYS A CA 1
ATOM 861 C C . LYS A 1 104 ? 0.861 14.306 -0.525 1.00 41.69 104 LYS A C 1
ATOM 863 O O . LYS A 1 104 ? 0.363 15.414 -0.717 1.00 41.69 104 LYS A O 1
ATOM 868 N N . LEU A 1 105 ? 0.186 13.242 -0.107 1.00 39.25 105 LEU A N 1
ATOM 869 C CA . LEU A 1 105 ? -1.094 13.293 0.601 1.00 39.25 105 LEU A CA 1
ATOM 870 C C . LEU A 1 105 ? -0.823 13.029 2.081 1.00 39.25 105 LEU A C 1
ATOM 872 O O . LEU A 1 105 ? 0.272 12.485 2.370 1.00 39.25 105 LEU A O 1
#